Protein AF-A0A1I2SUJ3-F1 (afdb_monomer_lite)

Radius of gyration: 27.23 Å; chains: 1; bounding box: 58×32×88 Å

Secondary structure (DSSP, 8-state):
-HHHHHHHHHHHHHHHHHHHHHHHHHHHHHHHHHHHHHHHHHHH-TT-HHHHHHHHHHHHHHHHHHHHHHHHHS--HHHHHHHHHHHHHHHHHHS---HHHHHHHHHHHHHHHHHHHHHHHHHHHHHHHHHHHHHHHHHHHHHHHHHHHHHH--

Foldseek 3Di:
DVVVVVVVVVVVVVVVLVVVLVVLVVVLVVLVVVLVVLVVVVVVDPPCPPSVLVSVLSVLVSVLSVLVSVCSVPPDPVSVVVSVVSVLVSVVVNDPDDPVVSVVVVVVVVVVVVVVVVVVVVVVVVVVVVVVVVVVVVVVVVVVVVVVVVVVVD

Structure (mmCIF, N/CA/C/O backbone):
data_AF-A0A1I2SUJ3-F1
#
_entry.id   AF-A0A1I2SUJ3-F1
#
loop_
_atom_site.group_PDB
_atom_site.id
_atom_site.type_symbol
_atom_site.label_atom_id
_atom_site.label_alt_id
_atom_site.label_comp_id
_atom_site.label_asym_id
_atom_site.label_entity_id
_atom_site.label_seq_id
_atom_site.pdbx_PDB_ins_code
_atom_site.Cartn_x
_atom_site.Cartn_y
_atom_site.Cartn_z
_atom_site.occupancy
_atom_site.B_iso_or_equiv
_atom_site.auth_seq_id
_atom_site.auth_comp_id
_atom_site.auth_asym_id
_atom_site.auth_atom_id
_atom_site.pdbx_PDB_model_num
ATOM 1 N N . MET A 1 1 ? -32.051 0.489 14.801 1.00 62.62 1 MET A N 1
ATOM 2 C CA . MET A 1 1 ? -31.869 0.676 13.339 1.00 62.62 1 MET A CA 1
ATOM 3 C C . MET A 1 1 ? -30.407 0.911 12.951 1.00 62.62 1 MET A C 1
ATOM 5 O O . MET A 1 1 ? -29.940 0.208 12.068 1.00 62.62 1 MET A O 1
ATOM 9 N N . ARG A 1 2 ? -29.663 1.795 13.641 1.00 71.00 2 ARG A N 1
ATOM 10 C CA . ARG A 1 2 ? -28.217 2.044 13.425 1.00 71.00 2 ARG A CA 1
ATOM 11 C C . ARG A 1 2 ? -27.348 0.776 13.414 1.00 71.00 2 ARG A C 1
ATOM 13 O O . ARG A 1 2 ? -26.594 0.586 12.471 1.00 71.00 2 ARG A O 1
ATOM 20 N N . GLU A 1 3 ? -27.546 -0.120 14.381 1.00 82.88 3 GLU A N 1
ATOM 21 C CA . GLU A 1 3 ? -26.820 -1.401 14.474 1.00 82.88 3 GLU A CA 1
ATOM 22 C C . GLU A 1 3 ? -27.019 -2.299 13.238 1.00 82.88 3 GLU A C 1
ATOM 24 O O . GLU A 1 3 ? -26.088 -2.941 12.767 1.00 82.88 3 GLU A O 1
ATOM 29 N N . LYS A 1 4 ? -28.231 -2.317 12.660 1.00 84.12 4 LYS A N 1
ATOM 30 C CA . LYS A 1 4 ? -28.535 -3.117 11.459 1.00 84.12 4 LYS A CA 1
ATOM 31 C C . LYS A 1 4 ? -27.854 -2.538 10.216 1.00 84.12 4 LYS A C 1
ATOM 33 O O . LYS A 1 4 ? -27.324 -3.292 9.411 1.00 84.12 4 LYS A O 1
ATOM 38 N N . ILE A 1 5 ? -27.838 -1.208 10.094 1.00 88.62 5 ILE A N 1
ATOM 39 C CA . ILE A 1 5 ? -27.168 -0.494 8.997 1.00 88.62 5 ILE A CA 1
ATOM 40 C C . ILE A 1 5 ? -25.655 -0.700 9.079 1.00 88.62 5 ILE A C 1
ATOM 42 O O . ILE A 1 5 ? -25.041 -1.036 8.078 1.00 88.62 5 ILE A O 1
ATOM 46 N N . GLN A 1 6 ? -25.058 -0.571 10.266 1.00 86.56 6 GLN A N 1
ATOM 47 C CA . GLN A 1 6 ? -23.628 -0.822 10.464 1.00 86.56 6 GLN A CA 1
ATOM 48 C C . GLN A 1 6 ? -23.248 -2.259 10.107 1.00 86.56 6 GLN A C 1
ATOM 50 O O . GLN A 1 6 ? -22.239 -2.473 9.445 1.00 86.56 6 GLN A O 1
ATOM 55 N N . LYS A 1 7 ? -24.088 -3.234 10.473 1.00 87.75 7 LYS A N 1
ATOM 56 C CA . LYS A 1 7 ? -23.861 -4.641 10.134 1.00 87.75 7 LYS A CA 1
ATOM 57 C C . LYS A 1 7 ? -23.902 -4.887 8.623 1.00 87.75 7 LYS A C 1
ATOM 59 O O . LYS A 1 7 ? -23.044 -5.586 8.102 1.00 87.75 7 LYS A O 1
ATOM 64 N N . ILE A 1 8 ? -24.859 -4.279 7.921 1.00 90.12 8 ILE A N 1
ATOM 65 C CA . ILE A 1 8 ? -24.969 -4.358 6.455 1.00 90.12 8 ILE A CA 1
ATOM 66 C C . ILE A 1 8 ? -23.782 -3.671 5.776 1.00 90.12 8 ILE A C 1
ATOM 68 O O . ILE A 1 8 ? -23.184 -4.249 4.876 1.00 90.12 8 ILE A O 1
ATOM 72 N N . LEU A 1 9 ? -23.409 -2.470 6.227 1.00 87.62 9 LEU A N 1
ATOM 73 C CA . LEU A 1 9 ? -22.259 -1.742 5.690 1.00 87.62 9 LEU A CA 1
ATOM 74 C C . LEU A 1 9 ? -20.961 -2.526 5.867 1.00 87.62 9 LEU A C 1
ATOM 76 O O . LEU A 1 9 ? -20.149 -2.540 4.954 1.00 87.62 9 LEU A O 1
ATOM 80 N N . TYR A 1 10 ? -20.788 -3.202 7.003 1.00 87.00 10 TYR A N 1
ATOM 81 C CA . TYR A 1 10 ? -19.612 -4.029 7.249 1.00 87.00 10 TYR A CA 1
ATOM 82 C C . TYR A 1 10 ? -19.544 -5.223 6.289 1.00 87.00 10 TYR A C 1
ATOM 84 O O . TYR A 1 10 ? -18.506 -5.463 5.692 1.00 87.00 10 TYR A O 1
ATOM 92 N N . ILE A 1 11 ? -20.666 -5.916 6.073 1.00 88.88 11 ILE A N 1
ATOM 93 C CA . ILE A 1 11 ? -20.748 -7.044 5.131 1.00 88.88 11 ILE A CA 1
ATOM 94 C C . ILE A 1 11 ? -20.464 -6.590 3.693 1.00 88.88 11 ILE A C 1
ATOM 96 O O . ILE A 1 11 ? -19.762 -7.273 2.955 1.00 88.88 11 ILE A O 1
ATOM 100 N N . ILE A 1 12 ? -21.003 -5.437 3.287 1.00 89.81 12 ILE A N 1
ATOM 101 C CA . ILE A 1 12 ? -20.763 -4.884 1.948 1.00 89.81 12 ILE A CA 1
ATOM 102 C C . ILE A 1 12 ? -19.306 -4.440 1.804 1.00 89.81 12 ILE A C 1
ATOM 104 O O . ILE A 1 12 ? -18.705 -4.698 0.769 1.00 89.81 12 ILE A O 1
ATOM 108 N N . ALA A 1 13 ? -18.734 -3.790 2.819 1.00 84.56 13 ALA A N 1
ATOM 109 C CA . ALA A 1 13 ? -17.338 -3.366 2.802 1.00 84.56 13 ALA A CA 1
ATOM 110 C C . ALA A 1 13 ? -16.387 -4.563 2.658 1.00 84.56 13 ALA A C 1
ATOM 112 O O . ALA A 1 13 ? -15.508 -4.528 1.806 1.00 84.56 13 ALA A O 1
ATOM 113 N N . ASP A 1 14 ? -16.630 -5.634 3.413 1.00 84.94 14 ASP A N 1
ATOM 114 C CA . ASP A 1 14 ? -15.847 -6.874 3.362 1.00 84.94 14 ASP A CA 1
ATOM 115 C C . ASP A 1 14 ? -15.972 -7.571 1.990 1.00 84.94 14 ASP A C 1
ATOM 117 O O . ASP A 1 14 ? -14.989 -7.991 1.380 1.00 84.94 14 ASP A O 1
ATOM 121 N N . ALA A 1 15 ? -17.183 -7.601 1.420 1.00 88.06 15 ALA A N 1
ATOM 122 C CA . ALA A 1 15 ? -17.397 -8.112 0.067 1.00 88.06 15 ALA A CA 1
ATOM 123 C C . ALA A 1 15 ? -16.684 -7.264 -1.005 1.00 88.06 15 ALA A C 1
ATOM 125 O O . ALA A 1 15 ? -16.106 -7.814 -1.943 1.00 88.06 15 ALA A O 1
ATOM 126 N N . LEU A 1 16 ? -16.709 -5.934 -0.875 1.00 87.12 16 LEU A N 1
ATOM 127 C CA . LEU A 1 16 ? -16.009 -5.021 -1.781 1.00 87.12 16 LEU A CA 1
ATOM 128 C C . LEU A 1 16 ? -14.487 -5.168 -1.671 1.00 87.12 16 LEU A C 1
ATOM 130 O O . LEU A 1 16 ? -13.815 -5.147 -2.699 1.00 87.12 16 LEU A O 1
ATOM 134 N N . GLU A 1 17 ? -13.950 -5.358 -0.465 1.00 87.25 17 GLU A N 1
ATOM 135 C CA . GLU A 1 17 ? -12.526 -5.624 -0.228 1.00 87.25 17 GLU A CA 1
ATOM 136 C C . GLU A 1 17 ? -12.075 -6.880 -0.981 1.00 87.25 17 GLU A C 1
ATOM 138 O O . GLU A 1 17 ? -11.118 -6.825 -1.757 1.00 87.25 17 GLU A O 1
ATOM 143 N N . LEU A 1 18 ? -12.831 -7.977 -0.857 1.00 87.88 18 LEU A N 1
ATOM 144 C CA . LEU A 1 18 ? -12.544 -9.225 -1.563 1.00 87.88 18 LEU A CA 1
ATOM 145 C C . LEU A 1 18 ? -12.632 -9.068 -3.089 1.00 87.88 18 LEU A C 1
ATOM 147 O O . LEU A 1 18 ? -11.738 -9.518 -3.807 1.00 87.88 18 LEU A O 1
ATOM 151 N N . ILE A 1 19 ? -13.689 -8.424 -3.598 1.00 91.50 19 ILE A N 1
ATOM 152 C CA . ILE A 1 19 ? -13.871 -8.200 -5.042 1.00 91.50 19 ILE A CA 1
ATOM 153 C C . ILE A 1 19 ? -12.709 -7.380 -5.602 1.00 91.50 19 ILE A C 1
ATOM 155 O O . ILE A 1 19 ? -12.120 -7.750 -6.619 1.00 91.50 19 ILE A O 1
ATOM 159 N N . MET A 1 20 ? -12.348 -6.287 -4.932 1.00 90.00 20 MET A N 1
ATOM 160 C CA . MET A 1 20 ? -11.248 -5.434 -5.366 1.00 90.00 20 MET A CA 1
ATOM 161 C C . MET A 1 20 ? -9.905 -6.163 -5.307 1.00 90.00 20 MET A C 1
ATOM 163 O O . MET A 1 20 ? -9.115 -6.032 -6.239 1.00 90.00 20 MET A O 1
ATOM 167 N N . ALA A 1 21 ? -9.662 -6.981 -4.279 1.00 88.81 21 ALA A N 1
ATOM 168 C CA . ALA A 1 21 ? -8.451 -7.790 -4.195 1.00 88.81 21 ALA A CA 1
ATOM 169 C C . ALA A 1 21 ? -8.335 -8.765 -5.381 1.00 88.81 21 ALA A C 1
ATOM 171 O O . ALA A 1 21 ? -7.271 -8.877 -5.988 1.00 88.81 21 ALA A O 1
ATOM 172 N N . VAL A 1 22 ? -9.435 -9.418 -5.772 1.00 91.75 22 VAL A N 1
ATOM 173 C CA . VAL A 1 22 ? -9.463 -10.307 -6.946 1.00 91.75 22 VAL A CA 1
ATOM 174 C C . VAL A 1 22 ? -9.201 -9.534 -8.241 1.00 91.75 22 VAL A C 1
ATOM 176 O O . VAL A 1 22 ? -8.400 -9.976 -9.064 1.00 91.75 22 VAL A O 1
ATOM 179 N N . LEU A 1 23 ? -9.828 -8.368 -8.424 1.00 92.62 23 LEU A N 1
ATOM 180 C CA . LEU A 1 23 ? -9.618 -7.532 -9.611 1.00 92.62 23 LEU A CA 1
ATOM 181 C C . LEU A 1 23 ? -8.163 -7.066 -9.734 1.00 92.62 23 LEU A C 1
ATOM 183 O O . LEU A 1 23 ? -7.569 -7.170 -10.808 1.00 92.62 23 LEU A O 1
ATOM 187 N N . VAL A 1 24 ? -7.572 -6.599 -8.633 1.00 90.69 24 VAL A N 1
ATOM 188 C CA . VAL A 1 24 ? -6.164 -6.188 -8.585 1.00 90.69 24 VAL A CA 1
ATOM 189 C C . VAL A 1 24 ? -5.246 -7.379 -8.864 1.00 90.69 24 VAL A C 1
ATOM 191 O O . VAL A 1 24 ? -4.310 -7.246 -9.649 1.00 90.69 24 VAL A O 1
ATOM 194 N N . ALA A 1 25 ? -5.533 -8.558 -8.303 1.00 92.38 25 ALA A N 1
ATOM 195 C CA . ALA A 1 25 ? -4.760 -9.772 -8.561 1.00 92.38 25 ALA A CA 1
ATOM 196 C C . ALA A 1 25 ? -4.767 -10.165 -10.047 1.00 92.38 25 ALA A C 1
ATOM 198 O O . ALA A 1 25 ? -3.710 -10.451 -10.611 1.00 92.38 25 ALA A O 1
ATOM 199 N N . ILE A 1 26 ? -5.928 -10.120 -10.708 1.00 95.31 26 ILE A N 1
ATOM 200 C CA . ILE A 1 26 ? -6.027 -10.363 -12.155 1.00 95.31 26 ILE A CA 1
ATOM 201 C C . ILE A 1 26 ? -5.220 -9.312 -12.929 1.00 95.31 26 ILE A C 1
ATOM 203 O O . ILE A 1 26 ? -4.453 -9.668 -13.823 1.00 95.31 26 ILE A O 1
ATOM 207 N N . GLY A 1 27 ? -5.337 -8.033 -12.560 1.00 93.12 27 GLY A N 1
ATOM 208 C CA . GLY A 1 27 ? -4.571 -6.946 -13.175 1.00 93.12 27 GLY A CA 1
ATOM 209 C C . GLY A 1 27 ? -3.057 -7.144 -13.064 1.00 93.12 27 GLY A C 1
ATOM 210 O O . GLY A 1 27 ? -2.342 -6.945 -14.044 1.00 93.12 27 GLY A O 1
ATOM 211 N N . ILE A 1 28 ? -2.569 -7.612 -11.912 1.00 93.81 28 ILE A N 1
ATOM 212 C CA . ILE A 1 28 ? -1.154 -7.947 -11.698 1.00 93.81 28 ILE A CA 1
ATOM 213 C C . ILE A 1 28 ? -0.718 -9.083 -12.621 1.00 93.81 28 ILE A C 1
ATOM 215 O O . ILE A 1 28 ? 0.328 -8.974 -13.255 1.00 93.81 28 ILE A O 1
ATOM 219 N N . ILE A 1 29 ? -1.510 -10.154 -12.732 1.00 94.94 29 ILE A N 1
ATOM 220 C CA . ILE A 1 29 ? -1.187 -11.290 -13.610 1.00 94.94 29 ILE A CA 1
ATOM 221 C C . ILE A 1 29 ? -1.072 -10.822 -15.065 1.00 94.94 29 ILE A C 1
ATOM 223 O O . ILE A 1 29 ? -0.090 -11.134 -15.737 1.00 94.94 29 ILE A O 1
ATOM 227 N N . VAL A 1 30 ? -2.033 -10.022 -15.535 1.00 94.69 30 VAL A N 1
ATOM 228 C CA . VAL A 1 30 ? -2.012 -9.457 -16.893 1.00 94.69 30 VAL A CA 1
ATOM 229 C C . VAL A 1 30 ? -0.792 -8.555 -17.097 1.00 94.69 30 VAL A C 1
ATOM 231 O O . VAL A 1 30 ? -0.109 -8.678 -18.114 1.00 94.69 30 VAL A O 1
ATOM 234 N N . ALA A 1 31 ? -0.476 -7.691 -16.130 1.00 91.56 31 ALA A N 1
ATOM 235 C CA . ALA A 1 31 ? 0.683 -6.804 -16.201 1.00 91.56 31 ALA A CA 1
ATOM 236 C C . ALA A 1 31 ? 2.007 -7.584 -16.253 1.00 91.56 31 ALA A C 1
ATOM 238 O O . ALA A 1 31 ? 2.877 -7.260 -17.061 1.00 91.56 31 ALA A O 1
ATOM 239 N N . ILE A 1 32 ? 2.142 -8.652 -15.458 1.00 92.50 32 ILE A N 1
ATOM 240 C CA . ILE A 1 32 ? 3.306 -9.548 -15.499 1.00 92.50 32 ILE A CA 1
ATOM 241 C C . ILE A 1 32 ? 3.449 -10.165 -16.890 1.00 92.50 32 ILE A C 1
ATOM 243 O O . ILE A 1 32 ? 4.536 -10.118 -17.463 1.00 92.50 32 ILE A O 1
ATOM 247 N N . CYS A 1 33 ? 2.365 -10.690 -17.469 1.00 93.06 33 CYS A N 1
ATOM 248 C CA . CYS A 1 33 ? 2.395 -11.245 -18.823 1.00 93.06 33 CYS A CA 1
ATOM 249 C C . CYS A 1 33 ? 2.787 -10.200 -19.884 1.00 93.06 33 CYS A C 1
ATOM 251 O O . CYS A 1 33 ? 3.499 -10.539 -20.827 1.00 93.06 33 CYS A O 1
ATOM 253 N N . ALA A 1 34 ? 2.367 -8.941 -19.725 1.00 89.69 34 ALA A N 1
ATOM 254 C CA . ALA A 1 34 ? 2.670 -7.855 -20.659 1.00 89.69 34 ALA A CA 1
ATOM 255 C C . ALA A 1 34 ? 4.135 -7.373 -20.609 1.00 89.69 34 ALA A C 1
ATOM 257 O O . ALA A 1 34 ? 4.649 -6.882 -21.615 1.00 89.69 34 ALA A O 1
ATOM 258 N N . VAL A 1 35 ? 4.820 -7.538 -19.471 1.00 89.94 35 VAL A N 1
ATOM 259 C CA . VAL A 1 35 ? 6.239 -7.164 -19.302 1.00 89.94 35 VAL A CA 1
ATOM 260 C C . VAL A 1 35 ? 7.191 -8.133 -20.002 1.00 89.94 35 VAL A C 1
ATOM 262 O O . VAL A 1 35 ? 8.213 -7.712 -20.539 1.00 89.94 35 VAL A O 1
ATOM 265 N N . VAL A 1 36 ? 6.868 -9.430 -20.022 1.00 87.75 36 VAL A N 1
ATOM 266 C CA . VAL A 1 36 ? 7.738 -10.486 -20.576 1.00 87.75 36 VAL A CA 1
ATOM 267 C C . VAL A 1 36 ? 8.272 -10.182 -21.987 1.00 87.75 36 VAL A C 1
ATOM 269 O O . VAL A 1 36 ? 9.488 -10.279 -22.167 1.00 87.75 36 VAL A O 1
ATOM 272 N N . PRO A 1 37 ? 7.447 -9.815 -22.991 1.00 86.19 37 PRO A N 1
ATOM 273 C CA . PRO A 1 37 ? 7.957 -9.535 -24.335 1.00 86.19 37 PRO A CA 1
ATOM 274 C C . PRO A 1 37 ? 8.912 -8.334 -24.373 1.00 86.19 37 PRO A C 1
ATOM 276 O O . PRO A 1 37 ? 9.947 -8.409 -25.030 1.00 86.19 37 PRO A O 1
ATOM 279 N N . GLN A 1 38 ? 8.631 -7.278 -23.607 1.00 83.81 38 GLN A N 1
ATOM 280 C CA . GLN A 1 38 ? 9.462 -6.070 -23.562 1.00 83.81 38 GLN A CA 1
ATOM 281 C C . GLN A 1 38 ? 10.836 -6.354 -22.947 1.00 83.81 38 GLN A C 1
ATOM 283 O O . GLN A 1 38 ? 11.856 -5.899 -23.456 1.00 83.81 38 GLN A O 1
ATOM 288 N N . CYS A 1 39 ? 10.895 -7.195 -21.910 1.00 81.69 39 CYS A N 1
ATOM 289 C CA . CYS A 1 39 ? 12.167 -7.654 -21.351 1.00 81.69 39 CYS A CA 1
ATOM 290 C C . CYS A 1 39 ? 13.027 -8.392 -22.389 1.00 81.69 39 CYS A C 1
ATOM 292 O O . CYS A 1 39 ? 14.246 -8.234 -22.400 1.00 81.69 39 CYS A O 1
ATOM 294 N N . ILE A 1 40 ? 12.407 -9.195 -23.260 1.00 83.12 40 ILE A N 1
ATOM 295 C CA . ILE A 1 40 ? 13.109 -9.949 -24.310 1.00 83.12 40 ILE A CA 1
ATOM 296 C C . ILE A 1 40 ? 13.638 -9.009 -25.401 1.00 83.12 40 ILE A C 1
ATOM 298 O O . ILE A 1 40 ? 14.727 -9.242 -25.926 1.00 83.12 40 ILE A O 1
ATOM 302 N N . GLU A 1 41 ? 12.883 -7.966 -25.748 1.00 81.94 41 GLU A N 1
ATOM 303 C CA . GLU A 1 41 ? 13.288 -6.950 -26.728 1.00 81.94 41 GLU A CA 1
ATOM 304 C C . GLU A 1 41 ? 14.499 -6.151 -26.237 1.00 81.94 41 GLU A C 1
ATOM 306 O O . GLU A 1 41 ? 15.513 -6.096 -26.935 1.00 81.94 41 GLU A O 1
ATOM 311 N N . VAL A 1 42 ? 14.460 -5.659 -24.995 1.00 79.50 42 VAL A N 1
ATOM 312 C CA . VAL A 1 42 ? 15.585 -4.931 -24.385 1.00 79.50 42 VAL A CA 1
ATOM 313 C C . VAL A 1 42 ? 16.843 -5.793 -24.295 1.00 79.50 42 VAL A C 1
ATOM 315 O O . VAL A 1 42 ? 17.942 -5.321 -24.564 1.00 79.50 42 VAL A O 1
ATOM 318 N N . TRP A 1 43 ? 16.712 -7.086 -23.989 1.00 76.50 43 TRP A N 1
ATOM 319 C CA . TRP A 1 43 ? 17.867 -7.989 -23.916 1.00 76.50 43 TRP A CA 1
ATOM 320 C C . TRP A 1 43 ? 18.560 -8.211 -25.269 1.00 76.50 43 TRP A C 1
ATOM 322 O O . TRP A 1 43 ? 19.748 -8.537 -25.317 1.00 76.50 43 TRP A O 1
ATOM 332 N N . LYS A 1 44 ? 17.827 -8.049 -26.377 1.00 77.69 44 LYS A N 1
ATOM 333 C CA . LYS A 1 44 ? 18.365 -8.189 -27.738 1.00 77.69 44 LYS A CA 1
ATOM 334 C C . LYS A 1 44 ? 19.067 -6.922 -28.228 1.00 77.69 44 LYS A C 1
ATOM 336 O O . LYS A 1 44 ? 19.922 -7.023 -29.109 1.00 77.69 44 LYS A O 1
ATOM 341 N N . GLN A 1 45 ? 18.742 -5.758 -27.670 1.00 72.69 45 GLN A N 1
ATOM 342 C CA . GLN A 1 45 ? 19.240 -4.464 -28.129 1.00 72.69 45 GLN A CA 1
ATOM 343 C C . GLN A 1 45 ? 20.268 -3.897 -27.136 1.00 72.69 45 GLN A C 1
ATOM 345 O O . GLN A 1 45 ? 19.934 -3.459 -26.044 1.00 72.69 45 GLN A O 1
ATOM 350 N N . LYS A 1 46 ? 21.559 -3.934 -27.503 1.00 58.75 46 LYS A N 1
ATOM 351 C CA . LYS A 1 46 ? 22.681 -3.614 -26.592 1.00 58.75 46 LYS A CA 1
ATOM 352 C C . LYS A 1 46 ? 22.864 -2.125 -26.246 1.00 58.75 46 LYS A C 1
ATOM 354 O O . LYS A 1 46 ? 23.582 -1.847 -25.294 1.00 58.75 46 LYS A O 1
ATOM 359 N N . ASP A 1 47 ? 22.225 -1.200 -26.967 1.00 59.16 47 ASP A N 1
ATOM 360 C CA . ASP A 1 47 ? 22.445 0.258 -26.852 1.00 59.16 47 ASP A CA 1
ATOM 361 C C . ASP A 1 47 ? 21.159 1.043 -26.528 1.00 59.16 47 ASP A C 1
ATOM 363 O O . ASP A 1 47 ? 20.851 2.056 -27.153 1.00 59.16 47 ASP A O 1
ATOM 367 N N . ALA A 1 48 ? 20.372 0.577 -25.556 1.00 60.28 48 ALA A N 1
ATOM 368 C CA . ALA A 1 48 ? 19.082 1.190 -25.246 1.00 60.28 48 ALA A CA 1
ATOM 369 C C . ALA A 1 48 ? 18.892 1.495 -23.754 1.00 60.28 48 ALA A C 1
ATOM 371 O O . ALA A 1 48 ? 18.066 0.902 -23.063 1.00 60.28 48 ALA A O 1
ATOM 372 N N . THR A 1 49 ? 19.641 2.475 -23.240 1.00 65.94 49 THR A N 1
ATOM 373 C CA . THR A 1 49 ? 19.457 2.998 -21.873 1.00 65.94 49 THR A CA 1
ATOM 374 C C . THR A 1 49 ? 18.023 3.492 -21.635 1.00 65.94 49 THR A C 1
ATOM 376 O O . THR A 1 49 ? 17.494 3.334 -20.540 1.00 65.94 49 THR A O 1
ATOM 379 N N . GLN A 1 50 ? 17.377 4.047 -22.667 1.00 66.25 50 GLN A N 1
ATOM 380 C CA . GLN A 1 50 ? 15.981 4.498 -22.612 1.00 66.25 50 GLN A CA 1
ATOM 381 C C . GLN A 1 50 ? 14.997 3.324 -22.481 1.00 66.25 50 GLN A C 1
ATOM 383 O O . GLN A 1 50 ? 14.079 3.385 -21.664 1.00 66.25 50 GLN A O 1
ATOM 388 N N . ASP A 1 51 ? 15.234 2.214 -23.186 1.00 77.12 51 ASP A N 1
ATOM 389 C CA . ASP A 1 51 ? 14.339 1.052 -23.127 1.00 77.12 51 ASP A CA 1
ATOM 390 C C . ASP A 1 51 ? 14.459 0.314 -21.780 1.00 77.12 51 ASP A C 1
ATOM 392 O O . ASP A 1 51 ? 13.473 -0.205 -21.255 1.00 77.12 51 ASP A O 1
ATOM 396 N N . ILE A 1 52 ? 15.648 0.331 -21.163 1.00 80.94 52 ILE A N 1
ATOM 397 C CA . ILE A 1 52 ? 15.864 -0.202 -19.807 1.00 80.94 52 ILE A CA 1
ATOM 398 C C . ILE A 1 52 ? 15.070 0.592 -18.766 1.00 80.94 52 ILE A C 1
ATOM 400 O O . ILE A 1 52 ? 14.450 -0.021 -17.894 1.00 80.94 52 ILE A O 1
ATOM 404 N N . ILE A 1 53 ? 15.072 1.931 -18.845 1.00 83.00 53 ILE A N 1
ATOM 405 C CA . ILE A 1 53 ? 14.277 2.763 -17.929 1.00 83.00 53 ILE A CA 1
ATOM 406 C C . ILE A 1 53 ? 12.802 2.410 -18.085 1.00 83.00 53 ILE A C 1
ATOM 408 O O . ILE A 1 53 ? 12.154 2.149 -17.078 1.00 83.00 53 ILE A O 1
ATOM 412 N N . HIS A 1 54 ? 12.300 2.287 -19.316 1.00 83.50 54 HIS A N 1
ATOM 413 C CA . HIS A 1 54 ? 10.888 1.997 -19.560 1.00 83.50 54 HIS A CA 1
ATOM 414 C C . HIS A 1 54 ? 10.445 0.628 -19.006 1.00 83.50 54 HIS A C 1
ATOM 416 O O . HIS A 1 54 ? 9.417 0.517 -18.328 1.00 83.50 54 HIS A O 1
ATOM 422 N N . VAL A 1 55 ? 11.269 -0.412 -19.191 1.00 84.44 55 VAL A N 1
ATOM 423 C CA . VAL A 1 55 ? 11.045 -1.727 -18.563 1.00 84.44 55 VAL A CA 1
ATOM 424 C C . VAL A 1 55 ? 11.071 -1.621 -17.037 1.00 84.44 55 VAL A C 1
ATOM 426 O O . VAL A 1 55 ? 10.227 -2.217 -16.361 1.00 84.44 55 VAL A O 1
ATOM 429 N N . LEU A 1 56 ? 11.992 -0.834 -16.475 1.00 86.94 56 LEU A N 1
ATOM 430 C CA . LEU A 1 56 ? 12.093 -0.619 -15.034 1.00 86.94 56 LEU A CA 1
ATOM 431 C C . LEU A 1 56 ? 10.842 0.081 -14.468 1.00 86.94 56 LEU A C 1
ATOM 433 O O . LEU A 1 56 ? 10.357 -0.307 -13.401 1.00 86.94 56 LEU A O 1
ATOM 437 N N . GLU A 1 57 ? 10.249 1.039 -15.189 1.00 86.44 57 GLU A N 1
ATOM 438 C CA . GLU A 1 57 ? 8.975 1.652 -14.785 1.00 86.44 57 GLU A CA 1
ATOM 439 C C . GLU A 1 57 ? 7.850 0.618 -14.729 1.00 86.44 57 GLU A C 1
ATOM 441 O O . GLU A 1 57 ? 7.033 0.630 -13.799 1.00 86.44 57 GLU A O 1
ATOM 446 N N . MET A 1 58 ? 7.789 -0.277 -15.716 1.00 88.50 58 MET A N 1
ATOM 447 C CA . MET A 1 58 ? 6.743 -1.290 -15.796 1.00 88.50 58 MET A CA 1
ATOM 448 C C . MET A 1 58 ? 6.888 -2.326 -14.679 1.00 88.50 58 MET A C 1
ATOM 450 O O . MET A 1 58 ? 5.912 -2.636 -13.994 1.00 88.50 58 MET A O 1
ATOM 454 N N . VAL A 1 59 ? 8.116 -2.775 -14.409 1.00 89.25 59 VAL A N 1
ATOM 455 C CA . VAL A 1 59 ? 8.422 -3.681 -13.294 1.00 89.25 59 VAL A CA 1
ATOM 456 C C . VAL A 1 59 ? 8.056 -3.038 -11.960 1.00 89.25 59 VAL A C 1
ATOM 458 O O . VAL A 1 59 ? 7.320 -3.634 -11.175 1.00 89.25 59 VAL A O 1
ATOM 461 N N . PHE A 1 60 ? 8.480 -1.800 -11.699 1.00 88.38 60 PHE A N 1
ATOM 462 C CA . PHE A 1 60 ? 8.129 -1.142 -10.445 1.00 88.38 60 PHE A CA 1
ATOM 463 C C . PHE A 1 60 ? 6.618 -0.866 -10.303 1.00 88.38 60 PHE A C 1
ATOM 465 O O . PHE A 1 60 ? 6.113 -0.847 -9.179 1.00 88.38 60 PHE A O 1
ATOM 472 N N . SER A 1 61 ? 5.872 -0.701 -11.407 1.00 88.25 61 SER A N 1
ATOM 473 C CA . SER A 1 61 ? 4.396 -0.648 -11.366 1.00 88.25 61 SER A CA 1
ATOM 474 C C . SER A 1 61 ? 3.804 -1.929 -10.801 1.00 88.25 61 SER A C 1
ATOM 476 O O . SER A 1 61 ? 2.915 -1.877 -9.952 1.00 88.25 61 SER A O 1
ATOM 478 N N . ILE A 1 62 ? 4.316 -3.074 -11.250 1.00 91.62 62 ILE A N 1
ATOM 479 C CA . ILE A 1 62 ? 3.872 -4.389 -10.790 1.00 91.62 62 ILE A CA 1
ATOM 480 C C . ILE A 1 62 ? 4.206 -4.573 -9.314 1.00 91.62 62 ILE A C 1
ATOM 482 O O . ILE A 1 62 ? 3.347 -5.019 -8.557 1.00 91.62 62 ILE A O 1
ATOM 486 N N . VAL A 1 63 ? 5.412 -4.196 -8.877 1.00 89.19 63 VAL A N 1
ATOM 487 C CA . VAL A 1 63 ? 5.788 -4.347 -7.464 1.00 89.19 63 VAL A CA 1
ATOM 488 C C . VAL A 1 63 ? 4.887 -3.497 -6.560 1.00 89.19 63 VAL A C 1
ATOM 490 O O . VAL A 1 63 ? 4.414 -3.998 -5.544 1.00 89.19 63 VAL A O 1
ATOM 493 N N . ILE A 1 64 ? 4.548 -2.263 -6.956 1.00 88.62 64 ILE A N 1
ATOM 494 C CA . ILE A 1 64 ? 3.573 -1.448 -6.208 1.00 88.62 64 ILE A CA 1
ATOM 495 C C . ILE A 1 64 ? 2.212 -2.131 -6.163 1.00 88.62 64 ILE A C 1
ATOM 497 O O . ILE A 1 64 ? 1.587 -2.157 -5.109 1.00 88.62 64 ILE A O 1
ATOM 501 N N . ALA A 1 65 ? 1.740 -2.675 -7.286 1.00 88.62 65 ALA A N 1
ATOM 502 C CA . ALA A 1 65 ? 0.448 -3.345 -7.334 1.00 88.62 65 ALA A CA 1
ATOM 503 C C . ALA A 1 65 ? 0.416 -4.584 -6.422 1.00 88.62 65 ALA A C 1
ATOM 505 O O . ALA A 1 65 ? -0.582 -4.812 -5.741 1.00 88.62 65 ALA A O 1
ATOM 506 N N . ILE A 1 66 ? 1.514 -5.343 -6.342 1.00 90.31 66 ILE A N 1
ATOM 507 C CA . ILE A 1 66 ? 1.657 -6.486 -5.429 1.00 90.31 66 ILE A CA 1
ATOM 508 C C . ILE A 1 66 ? 1.633 -6.035 -3.963 1.00 90.31 66 ILE A C 1
ATOM 510 O O . ILE A 1 66 ? 0.912 -6.627 -3.158 1.00 90.31 66 ILE A O 1
ATOM 514 N N . GLU A 1 67 ? 2.384 -4.992 -3.603 1.00 87.75 67 GLU A N 1
ATOM 515 C CA . GLU A 1 67 ? 2.367 -4.455 -2.235 1.00 87.75 67 GLU A CA 1
ATOM 516 C C . GLU A 1 67 ? 0.994 -3.880 -1.872 1.00 87.75 67 GLU A C 1
ATOM 518 O O . GLU A 1 67 ? 0.460 -4.148 -0.795 1.00 87.75 67 GLU A O 1
ATOM 523 N N . PHE A 1 68 ? 0.349 -3.193 -2.814 1.00 83.62 68 PHE A N 1
ATOM 524 C CA . PHE A 1 68 ? -1.019 -2.717 -2.664 1.00 83.62 68 PHE A CA 1
ATOM 525 C C . PHE A 1 68 ? -2.009 -3.872 -2.460 1.00 83.62 68 PHE A C 1
ATOM 527 O O . PHE A 1 68 ? -2.823 -3.813 -1.544 1.00 83.62 68 PHE A O 1
ATOM 534 N N . LEU A 1 69 ? -1.911 -4.960 -3.233 1.00 86.69 69 LEU A N 1
ATOM 535 C CA . LEU A 1 69 ? -2.733 -6.159 -3.040 1.00 86.69 69 LEU A CA 1
ATOM 536 C C . LEU A 1 69 ? -2.526 -6.764 -1.642 1.00 86.69 69 LEU A C 1
ATOM 538 O O . LEU A 1 69 ? -3.492 -7.132 -0.976 1.00 86.69 69 LEU A O 1
ATOM 542 N N . LYS A 1 70 ? -1.279 -6.832 -1.164 1.00 82.31 70 LYS A N 1
ATOM 543 C CA . LYS A 1 70 ? -0.954 -7.320 0.187 1.00 82.31 70 LYS A CA 1
ATOM 544 C C . LYS A 1 70 ? -1.548 -6.415 1.271 1.00 82.31 70 LYS A C 1
ATOM 546 O O . LYS A 1 70 ? -2.057 -6.914 2.275 1.00 82.31 70 LYS A O 1
ATOM 551 N N . MET A 1 71 ? -1.543 -5.103 1.038 1.00 82.56 71 MET A N 1
ATOM 552 C CA . MET A 1 71 ? -2.188 -4.114 1.898 1.00 82.56 71 MET A CA 1
ATOM 553 C C . MET A 1 71 ? -3.720 -4.242 1.884 1.00 82.56 71 MET A C 1
ATOM 555 O O . MET A 1 71 ? -4.339 -4.080 2.931 1.00 82.56 71 MET A O 1
ATOM 559 N N . MET A 1 72 ? -4.328 -4.575 0.741 1.00 77.69 72 MET A N 1
ATOM 560 C CA . MET A 1 72 ? -5.772 -4.814 0.630 1.00 77.69 72 MET A CA 1
ATOM 561 C C . MET A 1 72 ? -6.218 -6.110 1.303 1.00 77.69 72 MET A C 1
ATOM 563 O O . MET A 1 72 ? -7.320 -6.159 1.816 1.00 77.69 72 MET A O 1
ATOM 567 N N . LEU A 1 73 ? -5.386 -7.153 1.305 1.00 77.88 73 LEU A N 1
ATOM 568 C CA . LEU A 1 73 ? -5.729 -8.447 1.911 1.00 77.88 73 LEU A CA 1
ATOM 569 C C . LEU A 1 73 ? -5.562 -8.465 3.438 1.00 77.88 73 LEU A C 1
ATOM 571 O O . LEU A 1 73 ? -6.149 -9.308 4.117 1.00 77.88 73 LEU A O 1
ATOM 575 N N . ARG A 1 74 ? -4.705 -7.593 3.984 1.00 74.69 74 ARG A N 1
ATOM 576 C CA . ARG A 1 74 ? -4.509 -7.400 5.429 1.00 74.69 74 ARG A CA 1
ATOM 577 C C . ARG A 1 74 ? -4.254 -5.921 5.724 1.00 74.69 74 ARG A C 1
ATOM 579 O O . ARG A 1 74 ? -3.093 -5.527 5.915 1.00 74.69 74 ARG A O 1
ATOM 586 N N . PRO A 1 75 ? -5.315 -5.102 5.788 1.00 67.38 75 PRO A N 1
ATOM 587 C CA . PRO A 1 75 ? -5.169 -3.692 6.108 1.00 67.38 75 PRO A CA 1
ATOM 588 C C . PRO A 1 75 ? -4.622 -3.533 7.534 1.00 67.38 75 PRO A C 1
ATOM 590 O O . PRO A 1 75 ? -5.250 -3.917 8.522 1.00 67.38 75 PRO A O 1
ATOM 593 N N . GLY A 1 76 ? -3.418 -2.972 7.652 1.00 72.38 76 GLY A N 1
ATOM 594 C CA . GLY A 1 76 ? -2.728 -2.735 8.916 1.00 72.38 76 GLY A CA 1
ATOM 595 C C . GLY A 1 76 ? -1.820 -1.512 8.822 1.00 72.38 76 GLY A C 1
ATOM 596 O O . GLY A 1 76 ? -1.257 -1.220 7.775 1.00 72.38 76 GLY A O 1
ATOM 597 N N . MET A 1 77 ? -1.642 -0.778 9.925 1.00 65.38 77 MET A N 1
ATOM 598 C CA . MET A 1 77 ? -0.827 0.450 9.899 1.00 65.38 77 MET A CA 1
ATOM 599 C C . MET A 1 77 ? 0.620 0.212 9.453 1.00 65.38 77 MET A C 1
ATOM 601 O O . MET A 1 77 ? 1.198 1.056 8.778 1.00 65.38 77 MET A O 1
ATOM 605 N N . SER A 1 78 ? 1.200 -0.927 9.840 1.00 71.31 78 SER A N 1
ATOM 606 C CA . SER A 1 78 ? 2.572 -1.279 9.467 1.00 71.31 78 SER A CA 1
ATOM 607 C C . SER A 1 78 ? 2.693 -1.543 7.965 1.00 71.31 78 SER A C 1
ATOM 609 O O . SER A 1 78 ? 3.630 -1.060 7.341 1.00 71.31 78 SER A O 1
ATOM 611 N N . THR A 1 79 ? 1.721 -2.253 7.379 1.00 72.62 79 THR A N 1
ATOM 612 C CA . THR A 1 79 ? 1.714 -2.606 5.953 1.00 72.62 79 THR A CA 1
ATOM 613 C C . THR A 1 79 ? 1.428 -1.394 5.065 1.00 72.62 79 THR A C 1
ATOM 615 O O . THR A 1 79 ? 2.013 -1.274 3.990 1.00 72.62 79 THR A O 1
ATOM 618 N N . THR A 1 80 ? 0.604 -0.444 5.521 1.00 75.75 80 THR A N 1
ATOM 619 C CA . THR A 1 80 ? 0.329 0.800 4.782 1.00 75.75 80 THR A CA 1
ATOM 620 C C . THR A 1 80 ? 1.547 1.720 4.689 1.00 75.75 80 THR A C 1
ATOM 622 O O . THR A 1 80 ? 1.838 2.228 3.609 1.00 75.75 80 THR A O 1
ATOM 625 N N . VAL A 1 81 ? 2.282 1.930 5.787 1.00 75.94 81 VAL A N 1
ATOM 626 C CA . VAL A 1 81 ? 3.468 2.809 5.782 1.00 75.94 81 VAL A CA 1
ATOM 627 C C . VAL A 1 81 ? 4.601 2.213 4.939 1.00 75.94 81 VAL A C 1
ATOM 629 O O . VAL A 1 81 ? 5.217 2.935 4.161 1.00 75.94 81 VAL A O 1
ATOM 632 N N . GLU A 1 82 ? 4.836 0.901 5.034 1.00 75.12 82 GLU A N 1
ATOM 633 C CA . GLU A 1 82 ? 5.838 0.185 4.227 1.00 75.12 82 GLU A CA 1
ATOM 634 C C . GLU A 1 82 ? 5.550 0.304 2.722 1.00 75.12 82 GLU A C 1
ATOM 636 O O . GLU A 1 82 ? 6.422 0.690 1.941 1.00 75.12 82 GLU A O 1
ATOM 641 N N . THR A 1 83 ? 4.290 0.081 2.335 1.00 78.69 83 THR A N 1
ATOM 642 C CA . THR A 1 83 ? 3.840 0.210 0.940 1.00 78.69 83 THR A CA 1
ATOM 643 C C . THR A 1 83 ? 3.997 1.643 0.430 1.00 78.69 83 THR A C 1
ATOM 645 O O . THR A 1 83 ? 4.364 1.862 -0.725 1.00 78.69 83 THR A O 1
ATOM 648 N N . LEU A 1 84 ? 3.751 2.641 1.282 1.00 79.94 84 LEU A N 1
ATOM 649 C CA . LEU A 1 84 ? 3.857 4.037 0.882 1.00 79.94 84 LEU A CA 1
ATOM 650 C C . LEU A 1 84 ? 5.306 4.507 0.710 1.00 79.94 84 LEU A C 1
ATOM 652 O O . LEU A 1 84 ? 5.591 5.257 -0.222 1.00 79.94 84 LEU A O 1
ATOM 656 N N . ILE A 1 85 ? 6.227 4.046 1.559 1.00 82.00 85 ILE A N 1
ATOM 657 C CA . ILE A 1 85 ? 7.662 4.312 1.381 1.00 82.00 85 ILE A CA 1
ATOM 658 C C . ILE A 1 85 ? 8.126 3.725 0.043 1.00 82.00 85 ILE A C 1
ATOM 660 O O . ILE A 1 85 ? 8.747 4.432 -0.748 1.00 82.00 85 ILE A O 1
ATOM 664 N N . PHE A 1 86 ? 7.743 2.479 -0.253 1.00 79.88 86 PHE A N 1
ATOM 665 C CA . PHE A 1 86 ? 8.051 1.823 -1.524 1.00 79.88 86 PHE A CA 1
ATOM 666 C C . PHE A 1 86 ? 7.483 2.581 -2.744 1.00 79.88 86 PHE A C 1
ATOM 668 O O . PHE A 1 86 ? 8.174 2.756 -3.751 1.00 79.88 86 PHE A O 1
ATOM 675 N N . LEU A 1 87 ? 6.252 3.096 -2.638 1.00 82.19 87 LEU A N 1
ATOM 676 C CA . LEU A 1 87 ? 5.605 3.913 -3.673 1.00 82.19 87 LEU A CA 1
ATOM 677 C C . LEU A 1 87 ? 6.388 5.200 -3.975 1.00 82.19 87 LEU A C 1
ATOM 679 O O . LEU A 1 87 ? 6.649 5.504 -5.141 1.00 82.19 87 LEU A O 1
ATOM 683 N N . ILE A 1 88 ? 6.760 5.949 -2.933 1.00 79.06 88 ILE A N 1
ATOM 684 C CA . ILE A 1 88 ? 7.495 7.214 -3.072 1.00 79.06 88 ILE A CA 1
ATOM 685 C C . ILE A 1 88 ? 8.881 6.951 -3.668 1.00 79.06 88 ILE A C 1
ATOM 687 O O . ILE A 1 88 ? 9.296 7.655 -4.588 1.00 79.06 88 ILE A O 1
ATOM 691 N N . SER A 1 89 ? 9.574 5.907 -3.196 1.00 81.06 89 SER A N 1
ATOM 692 C CA . SER A 1 89 ? 10.900 5.545 -3.701 1.00 81.06 89 SER A CA 1
ATOM 693 C C . SER A 1 89 ? 10.900 5.292 -5.207 1.00 81.06 89 SER A C 1
ATOM 695 O O . SER A 1 89 ? 11.786 5.781 -5.899 1.00 81.06 89 SER A O 1
ATOM 697 N N . ARG A 1 90 ? 9.891 4.593 -5.744 1.00 78.31 90 ARG A N 1
ATOM 698 C CA . ARG A 1 90 ? 9.778 4.400 -7.195 1.00 78.31 90 ARG A CA 1
ATOM 699 C C . ARG A 1 90 ? 9.570 5.719 -7.935 1.00 78.31 90 ARG A C 1
ATOM 701 O O . ARG A 1 90 ? 10.225 5.933 -8.952 1.00 78.31 90 ARG A O 1
ATOM 708 N N . HIS A 1 91 ? 8.630 6.553 -7.479 1.00 70.88 91 HIS A N 1
ATOM 709 C CA . HIS A 1 91 ? 8.290 7.803 -8.171 1.00 70.88 91 HIS A CA 1
ATOM 710 C C . HIS A 1 91 ? 9.525 8.693 -8.350 1.00 70.88 91 HIS A C 1
ATOM 712 O O . HIS A 1 91 ? 9.695 9.282 -9.408 1.00 70.88 91 HIS A O 1
ATOM 718 N N . MET A 1 92 ? 10.418 8.687 -7.359 1.00 70.81 92 MET A N 1
ATOM 719 C CA . MET A 1 92 ? 11.659 9.461 -7.351 1.00 70.81 92 MET A CA 1
ATOM 720 C C . MET A 1 92 ? 12.783 8.875 -8.233 1.00 70.81 92 MET A C 1
ATOM 722 O O . MET A 1 92 ? 13.699 9.596 -8.603 1.00 70.81 92 MET A O 1
ATOM 726 N N . ILE A 1 93 ? 12.760 7.572 -8.544 1.00 69.06 93 ILE A N 1
ATOM 727 C CA . ILE A 1 93 ? 13.793 6.904 -9.371 1.00 69.06 93 ILE A CA 1
ATOM 728 C C . ILE A 1 93 ? 13.435 6.946 -10.860 1.00 69.06 93 ILE A C 1
ATOM 730 O O . ILE A 1 93 ? 14.313 6.968 -11.716 1.00 69.06 93 ILE A O 1
ATOM 734 N N . VAL A 1 94 ? 12.141 6.879 -11.162 1.00 65.69 94 VAL A N 1
ATOM 735 C CA . VAL A 1 94 ? 11.629 6.669 -12.519 1.00 65.69 94 VAL A CA 1
ATOM 736 C C . VAL A 1 94 ? 11.394 7.983 -13.268 1.00 65.69 94 VAL A C 1
ATOM 738 O O . VAL A 1 94 ? 11.509 8.023 -14.488 1.00 65.69 94 VAL A O 1
ATOM 741 N N . LYS A 1 95 ? 11.070 9.063 -12.557 1.00 63.66 95 LYS A N 1
ATOM 742 C CA . LYS A 1 95 ? 10.795 10.366 -13.161 1.00 63.66 95 LYS A CA 1
ATOM 743 C C . LYS A 1 95 ? 11.964 11.317 -12.956 1.00 63.66 95 LYS A C 1
ATOM 745 O O . LYS A 1 95 ? 12.427 11.494 -11.835 1.00 63.66 95 LYS A O 1
ATOM 750 N N . ASP A 1 96 ? 12.310 12.042 -14.014 1.00 59.25 96 ASP A N 1
ATOM 751 C CA . ASP A 1 96 ? 13.074 13.286 -13.918 1.00 59.25 96 ASP A CA 1
ATOM 752 C C . ASP A 1 96 ? 12.158 14.409 -13.391 1.00 59.25 96 ASP A C 1
ATOM 754 O O . ASP A 1 96 ? 11.847 15.380 -14.082 1.00 59.25 96 ASP A O 1
ATOM 758 N N . THR A 1 97 ? 11.626 14.245 -12.181 1.00 61.47 97 THR A N 1
ATOM 759 C CA . THR A 1 97 ? 10.882 15.299 -11.492 1.00 61.47 97 THR A CA 1
ATOM 760 C C . THR A 1 97 ? 11.851 16.298 -10.88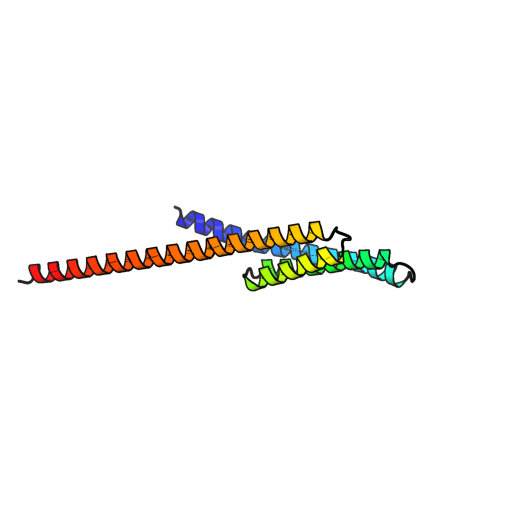9 1.00 61.47 97 THR A C 1
ATOM 762 O O . THR A 1 97 ? 12.922 15.960 -10.382 1.00 61.47 97 THR A O 1
ATOM 765 N N . THR A 1 98 ? 11.477 17.576 -10.937 1.00 70.94 98 THR A N 1
ATOM 766 C CA . THR A 1 98 ? 12.260 18.612 -10.265 1.00 70.94 98 THR A CA 1
ATOM 767 C C . THR A 1 98 ? 12.274 18.286 -8.766 1.00 70.94 98 THR A C 1
ATOM 769 O O . THR A 1 98 ? 11.196 18.063 -8.210 1.00 70.94 98 THR A O 1
ATOM 772 N N . PRO A 1 99 ? 13.426 18.312 -8.068 1.00 70.62 99 PRO A N 1
ATOM 773 C CA . PRO A 1 99 ? 13.522 17.927 -6.651 1.00 70.62 99 PRO A CA 1
ATOM 774 C C . PRO A 1 99 ? 12.514 18.624 -5.718 1.00 70.62 99 PRO A C 1
ATOM 776 O O . PRO A 1 99 ? 12.171 18.122 -4.649 1.00 70.62 99 PRO A O 1
ATOM 779 N N . THR A 1 100 ? 12.021 19.795 -6.121 1.00 74.19 100 THR A N 1
ATOM 780 C CA . THR A 1 100 ? 10.991 20.566 -5.420 1.00 74.19 100 THR A CA 1
ATOM 781 C C . THR A 1 100 ? 9.601 19.931 -5.470 1.00 74.19 100 THR A C 1
ATOM 783 O O . THR A 1 100 ? 8.867 20.018 -4.487 1.00 74.19 100 THR A O 1
ATOM 786 N N . GLU A 1 101 ? 9.220 19.303 -6.584 1.00 77.38 101 GLU A N 1
ATOM 787 C CA . GLU A 1 101 ? 7.907 18.661 -6.737 1.00 77.38 101 GLU A CA 1
ATOM 788 C C . GLU A 1 101 ? 7.815 17.390 -5.891 1.00 77.38 101 GL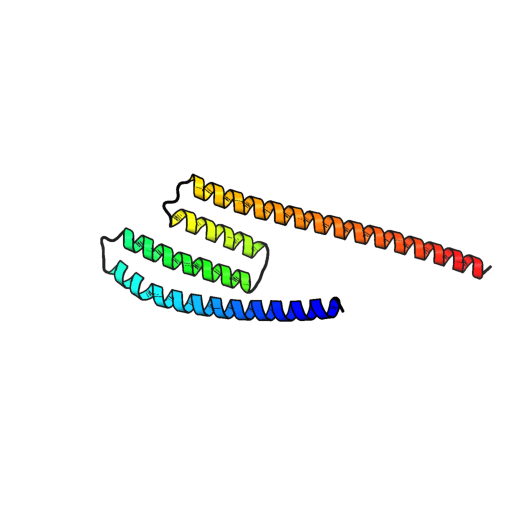U A C 1
ATOM 790 O O . GLU A 1 101 ? 6.824 17.186 -5.183 1.00 77.38 101 GLU A O 1
ATOM 795 N N . ASP A 1 102 ? 8.881 16.588 -5.877 1.00 77.50 102 ASP A N 1
ATOM 796 C CA . ASP A 1 102 ? 8.947 15.392 -5.038 1.00 77.50 102 ASP A CA 1
ATOM 797 C C . ASP A 1 102 ? 8.889 15.752 -3.551 1.00 77.50 102 ASP A C 1
ATOM 799 O O . ASP A 1 102 ? 8.125 15.139 -2.800 1.00 77.50 102 ASP A O 1
ATOM 803 N N . LEU A 1 103 ? 9.605 16.807 -3.138 1.00 78.06 103 LEU A N 1
ATOM 804 C CA . LEU A 1 103 ? 9.579 17.307 -1.763 1.00 78.06 103 LEU A CA 1
ATOM 805 C C . LEU A 1 103 ? 8.170 17.744 -1.335 1.00 78.06 103 LEU A C 1
ATOM 807 O O . LEU A 1 103 ? 7.725 17.407 -0.237 1.00 78.06 103 LEU A O 1
ATOM 811 N N . LEU A 1 104 ? 7.449 18.461 -2.200 1.00 83.56 104 LEU A N 1
ATOM 812 C CA . LEU A 1 104 ? 6.065 18.872 -1.950 1.00 83.56 104 LEU A CA 1
ATOM 813 C C . LEU A 1 104 ? 5.126 17.668 -1.809 1.00 83.56 104 LEU A C 1
ATOM 815 O O . LEU A 1 104 ? 4.270 17.667 -0.920 1.00 83.56 104 LEU A O 1
ATOM 819 N N . SER A 1 105 ? 5.307 16.628 -2.628 1.00 79.12 105 SER A N 1
ATOM 820 C CA . SER A 1 105 ? 4.503 15.404 -2.524 1.00 79.12 105 SER A CA 1
ATOM 821 C C . SER A 1 105 ? 4.754 14.675 -1.196 1.00 79.12 105 SER A C 1
ATOM 823 O O . SER A 1 105 ? 3.801 14.310 -0.501 1.00 79.12 105 SER A O 1
ATOM 825 N N . VAL A 1 106 ? 6.021 14.563 -0.778 1.00 81.81 106 VAL A N 1
ATOM 826 C CA . VAL A 1 106 ? 6.411 13.916 0.483 1.00 81.81 106 VAL A CA 1
ATOM 827 C C . VAL A 1 106 ? 5.882 14.701 1.681 1.00 81.81 106 VAL A C 1
ATOM 829 O O . VAL A 1 106 ? 5.320 14.110 2.601 1.00 81.81 106 VAL A O 1
ATOM 832 N N . ILE A 1 107 ? 5.988 16.033 1.666 1.00 86.06 107 ILE A N 1
ATOM 833 C CA . ILE A 1 107 ? 5.440 16.892 2.727 1.00 86.06 107 ILE A CA 1
ATOM 834 C C . ILE A 1 107 ? 3.918 16.741 2.823 1.00 86.06 107 ILE A C 1
ATOM 836 O O . ILE A 1 107 ? 3.383 16.656 3.929 1.00 86.06 107 ILE A O 1
ATOM 840 N N . SER A 1 108 ? 3.220 16.667 1.689 1.00 84.75 108 SER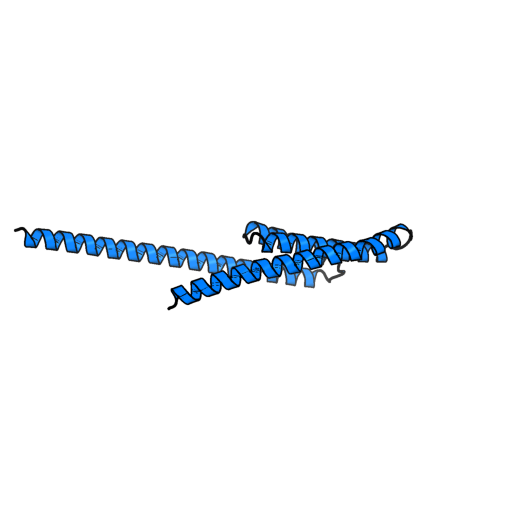 A N 1
ATOM 841 C CA . SER A 1 108 ? 1.765 16.487 1.659 1.00 84.75 108 SER A CA 1
ATOM 842 C C . SER A 1 108 ? 1.345 15.158 2.295 1.00 84.75 108 SER A C 1
ATOM 844 O O . SER A 1 108 ? 0.467 15.118 3.160 1.00 84.75 108 SER A O 1
ATOM 846 N N . ILE A 1 109 ? 2.047 14.077 1.956 1.00 83.00 109 ILE A N 1
ATOM 847 C CA . ILE A 1 109 ? 1.839 12.755 2.553 1.00 83.00 109 ILE A CA 1
ATOM 848 C C . ILE A 1 109 ? 2.136 12.771 4.063 1.00 83.00 109 ILE A C 1
ATOM 850 O O . ILE A 1 109 ? 1.345 12.261 4.858 1.00 83.00 109 ILE A O 1
ATOM 854 N N . CYS A 1 110 ? 3.234 13.403 4.483 1.00 83.75 110 CYS A N 1
ATOM 855 C CA . CYS A 1 110 ? 3.577 13.567 5.897 1.00 83.75 110 CYS A CA 1
ATOM 856 C C . CYS A 1 110 ? 2.499 14.339 6.674 1.00 83.75 110 CYS A C 1
ATOM 858 O O . CYS A 1 110 ? 2.163 13.963 7.799 1.00 83.75 110 CYS A O 1
ATOM 860 N N . LEU A 1 111 ? 1.923 15.390 6.082 1.00 88.06 111 LEU A N 1
ATOM 861 C CA . LEU A 1 111 ? 0.824 16.148 6.683 1.00 88.06 111 LEU A CA 1
ATOM 862 C C . LEU A 1 111 ? -0.443 15.302 6.824 1.00 88.06 111 LEU A C 1
ATOM 864 O O . LEU A 1 111 ? -1.075 15.338 7.880 1.00 88.06 111 LEU A O 1
ATOM 868 N N . LEU A 1 112 ? -0.796 14.507 5.809 1.00 84.25 112 LEU A N 1
ATOM 869 C CA . LEU A 1 112 ? -1.930 13.581 5.885 1.00 84.25 112 LEU A CA 1
ATOM 870 C C . LEU A 1 112 ? -1.765 12.584 7.038 1.00 84.25 112 LEU A C 1
ATOM 872 O O . LEU A 1 112 ? -2.689 12.421 7.837 1.00 84.25 112 LEU A O 1
ATOM 876 N N . PHE A 1 113 ? -0.577 11.997 7.200 1.00 80.31 113 PHE A N 1
ATOM 877 C CA . PHE A 1 113 ? -0.303 11.124 8.344 1.00 80.31 113 PHE A CA 1
ATOM 878 C C . PHE A 1 113 ? -0.341 11.851 9.682 1.00 80.31 113 PHE A C 1
ATOM 880 O O . PHE A 1 113 ? -0.858 11.304 10.655 1.00 80.31 113 PHE A O 1
ATOM 887 N N . ALA A 1 114 ? 0.183 13.075 9.762 1.00 83.88 114 ALA A N 1
ATOM 888 C CA . ALA A 1 114 ? 0.134 13.864 10.990 1.00 83.88 114 ALA A CA 1
ATOM 889 C C . ALA A 1 114 ? -1.316 14.165 11.405 1.00 83.88 114 ALA A C 1
ATOM 891 O O . ALA A 1 114 ? -1.662 14.067 12.586 1.00 83.88 114 ALA A O 1
ATOM 892 N N . LEU A 1 115 ? -2.180 14.475 10.435 1.00 86.75 115 LEU A N 1
ATOM 893 C CA . LEU A 1 115 ? -3.610 14.676 10.657 1.00 86.75 115 LEU A CA 1
ATOM 894 C C . LEU A 1 115 ? -4.299 13.386 11.098 1.00 86.75 115 LEU A C 1
ATOM 896 O O . LEU A 1 115 ? -5.047 13.401 12.077 1.00 86.75 115 LEU A O 1
ATOM 900 N N . GLU A 1 116 ? -4.021 12.266 10.431 1.00 82.88 116 GLU A N 1
ATOM 901 C CA . GLU A 1 116 ? -4.576 10.966 10.807 1.00 82.88 116 GLU A CA 1
ATOM 902 C C . GLU A 1 116 ? -4.143 10.563 12.226 1.00 82.88 116 GLU A C 1
ATOM 904 O O . GLU A 1 116 ? -4.966 10.138 13.044 1.00 82.88 116 GLU A O 1
ATOM 909 N N . TYR A 1 117 ? -2.867 10.765 12.559 1.00 82.19 117 TYR A N 1
ATOM 910 C CA . TYR A 1 117 ? -2.327 10.525 13.892 1.00 82.19 117 TYR A CA 1
ATOM 911 C C . TYR A 1 117 ? -3.012 11.407 14.940 1.00 82.19 117 TYR A C 1
ATOM 913 O O . TYR A 1 117 ? -3.466 10.909 15.974 1.00 82.19 117 TYR A O 1
ATOM 921 N N . CYS A 1 118 ? -3.159 12.703 14.659 1.00 85.69 118 CYS A N 1
ATOM 922 C CA . CYS A 1 118 ? -3.821 13.646 15.554 1.00 85.69 118 CYS A CA 1
ATOM 923 C C . CYS A 1 118 ? -5.290 13.263 15.798 1.00 85.69 118 CYS A C 1
ATOM 925 O O . CYS A 1 118 ? -5.735 13.20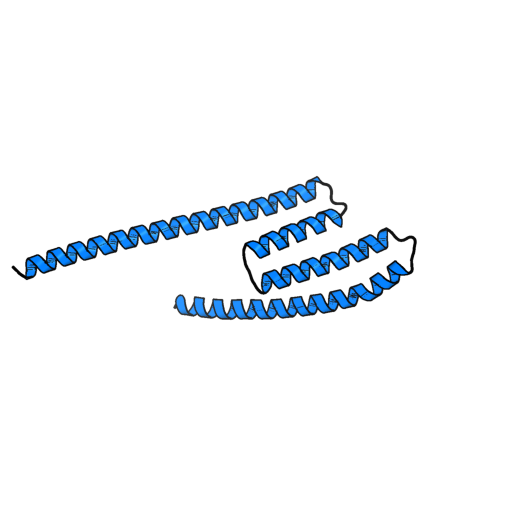2 16.948 1.00 85.69 118 CYS A O 1
ATOM 927 N N . LEU A 1 119 ? -6.029 12.916 14.738 1.00 87.00 119 LEU A N 1
ATOM 928 C CA . LEU A 1 119 ? -7.417 12.457 14.833 1.00 87.00 119 LEU A CA 1
ATOM 929 C C . LEU A 1 119 ? -7.537 11.170 15.648 1.00 87.00 119 LEU A C 1
ATOM 931 O O . LEU A 1 119 ? -8.414 11.060 16.507 1.00 87.00 119 LEU A O 1
ATOM 935 N N . ARG A 1 120 ? -6.636 10.211 15.433 1.00 81.19 120 ARG A N 1
ATOM 936 C CA . ARG A 1 120 ? -6.622 8.938 16.157 1.00 81.19 120 ARG A CA 1
ATOM 937 C C . ARG A 1 120 ? -6.333 9.129 17.644 1.00 81.19 120 ARG A C 1
ATOM 939 O O . ARG A 1 120 ? -7.056 8.591 18.483 1.00 81.19 120 ARG A O 1
ATOM 946 N N . VAL A 1 121 ? -5.320 9.926 17.985 1.00 87.12 121 VAL A N 1
ATOM 947 C CA . VAL A 1 121 ? -4.982 10.264 19.377 1.00 87.12 121 VAL A CA 1
ATOM 948 C C . VAL A 1 121 ? -6.128 11.033 20.038 1.00 87.12 121 VAL A C 1
ATOM 950 O O . VAL A 1 121 ? -6.504 10.730 21.173 1.00 87.12 121 VAL A O 1
ATOM 953 N N . GLY A 1 122 ? -6.746 11.976 19.324 1.00 85.25 122 GLY A N 1
ATOM 954 C CA . GLY A 1 122 ? -7.932 12.701 19.780 1.00 85.25 122 GLY A CA 1
ATOM 955 C C . GLY A 1 122 ? -9.115 11.773 20.076 1.00 85.25 122 GLY A C 1
ATOM 956 O O . GLY A 1 122 ? -9.698 11.840 21.163 1.00 85.25 122 GLY A O 1
ATOM 957 N N . ALA A 1 123 ? -9.430 10.856 19.159 1.00 81.38 123 ALA A N 1
ATOM 958 C CA . ALA A 1 123 ? -10.503 9.876 19.315 1.00 81.38 123 ALA A CA 1
ATOM 959 C C . ALA A 1 123 ? -10.254 8.924 20.499 1.00 81.38 123 ALA A C 1
ATOM 961 O O . ALA A 1 123 ? -11.166 8.670 21.292 1.00 81.38 123 ALA A O 1
ATOM 962 N N . LEU A 1 124 ? -9.013 8.456 20.678 1.00 83.12 124 LEU A N 1
ATOM 963 C CA . LEU A 1 124 ? -8.616 7.626 21.820 1.00 83.12 124 LEU A CA 1
ATOM 964 C C . LEU A 1 124 ? -8.752 8.378 23.148 1.00 83.12 124 LEU A C 1
ATOM 966 O O . LEU A 1 124 ? -9.328 7.854 24.106 1.00 83.12 124 LEU A O 1
ATOM 970 N N . ASN A 1 125 ? -8.282 9.626 23.203 1.00 85.44 125 ASN A N 1
ATOM 971 C CA . ASN A 1 125 ? -8.396 10.476 24.388 1.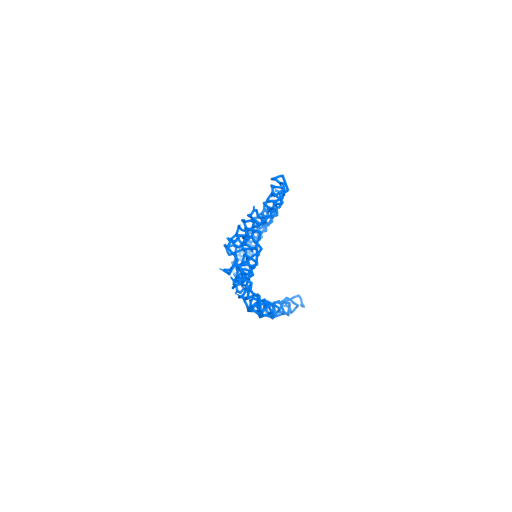00 85.44 125 ASN A CA 1
ATOM 972 C C . ASN A 1 125 ? -9.862 10.742 24.756 1.00 85.44 125 ASN A C 1
ATOM 974 O O . ASN A 1 125 ? -10.230 10.714 25.936 1.00 85.44 125 ASN A O 1
ATOM 978 N N . PHE A 1 126 ? -10.723 10.940 23.757 1.00 84.31 126 PHE A N 1
ATOM 979 C CA . PHE A 1 126 ? -12.157 11.109 23.960 1.00 84.31 126 PHE A CA 1
ATOM 980 C C . PHE A 1 126 ? -12.828 9.825 24.472 1.00 84.31 126 PHE A C 1
ATOM 982 O O . PHE A 1 126 ? -13.568 9.863 25.461 1.00 84.31 126 PHE A O 1
ATOM 989 N N . ALA A 1 127 ? -12.520 8.672 23.870 1.00 85.00 127 ALA A N 1
ATOM 990 C CA . ALA A 1 127 ? -13.041 7.375 24.299 1.00 85.00 127 ALA A CA 1
ATOM 991 C C . ALA A 1 127 ? -12.631 7.041 25.746 1.00 85.00 127 ALA A C 1
ATOM 993 O O . ALA A 1 127 ? -13.460 6.596 26.548 1.00 85.00 127 ALA A O 1
ATOM 994 N N . LYS A 1 128 ? -11.377 7.335 26.117 1.00 85.12 128 LYS A N 1
ATOM 995 C CA . LYS A 1 128 ? -10.855 7.148 27.480 1.00 85.12 128 LYS A CA 1
ATOM 996 C C . LYS A 1 128 ? -11.598 8.019 28.499 1.00 85.12 128 LYS A C 1
ATOM 998 O O . LYS A 1 128 ? -11.988 7.524 29.557 1.00 85.12 128 LYS A O 1
ATOM 1003 N N . ARG A 1 129 ? -11.870 9.289 28.166 1.00 84.62 129 ARG A N 1
ATOM 1004 C CA . ARG A 1 129 ? -12.669 10.197 29.015 1.00 84.62 129 ARG A CA 1
ATOM 1005 C C . ARG A 1 129 ? -14.104 9.706 29.205 1.00 84.62 129 ARG A C 1
ATOM 1007 O O . ARG A 1 129 ? -14.634 9.814 30.310 1.00 84.62 129 ARG A O 1
ATOM 1014 N N . LYS A 1 130 ? -14.731 9.154 28.160 1.00 84.62 130 LYS A N 1
ATOM 1015 C CA . LYS A 1 130 ? -16.111 8.650 28.229 1.00 84.62 130 LYS A CA 1
ATOM 1016 C C . LYS A 1 130 ? -16.232 7.455 29.182 1.00 84.62 130 LYS A C 1
ATOM 1018 O O . LYS A 1 130 ? -17.077 7.487 30.072 1.00 84.62 130 LYS A O 1
ATOM 1023 N N . ARG A 1 131 ? -15.300 6.496 29.099 1.00 81.19 131 ARG A N 1
ATOM 1024 C CA . ARG A 1 131 ? -15.223 5.361 30.039 1.00 81.19 131 ARG A CA 1
ATOM 1025 C C . ARG A 1 131 ? -15.013 5.804 31.489 1.00 81.19 131 ARG A C 1
ATOM 1027 O O . ARG A 1 131 ? -15.621 5.242 32.392 1.00 81.19 131 ARG A O 1
ATOM 1034 N N . HIS A 1 132 ? -14.180 6.821 31.729 1.00 83.38 132 HIS A N 1
ATOM 1035 C CA . HIS A 1 132 ? -13.951 7.328 33.088 1.00 83.38 132 HIS A CA 1
ATOM 1036 C C . HIS A 1 132 ? -15.204 7.996 33.679 1.00 83.38 132 HIS A C 1
ATOM 1038 O O . HIS A 1 132 ? -15.490 7.837 34.864 1.00 83.38 132 HIS A O 1
ATOM 1044 N N . LYS A 1 133 ? -15.983 8.706 32.850 1.00 82.50 133 LYS A N 1
ATOM 1045 C CA . LYS A 1 133 ? -17.268 9.298 33.257 1.00 82.50 133 LYS A CA 1
ATOM 1046 C C . LYS A 1 133 ? -18.341 8.242 33.536 1.00 82.50 133 LYS A C 1
ATOM 1048 O O . LYS A 1 133 ? -19.102 8.411 34.483 1.00 82.50 133 LYS A O 1
ATOM 1053 N N . GLU A 1 134 ? -18.405 7.178 32.737 1.00 85.50 134 GLU A N 1
ATOM 1054 C CA . GLU A 1 134 ? -19.340 6.064 32.956 1.00 85.50 134 GLU A CA 1
ATOM 1055 C C . GLU A 1 134 ? -19.021 5.318 34.257 1.00 85.50 134 GLU A C 1
ATOM 1057 O O . GLU A 1 134 ? -19.908 5.203 35.098 1.00 85.50 134 GLU A O 1
ATOM 1062 N N . LYS A 1 135 ? -17.747 4.972 34.503 1.00 83.94 135 LYS A N 1
ATOM 1063 C CA . LYS A 1 135 ? -17.317 4.353 35.771 1.00 83.94 135 LYS A CA 1
ATOM 1064 C C . LYS A 1 135 ? -17.660 5.202 36.999 1.00 83.94 135 LYS A C 1
ATOM 1066 O O . LYS A 1 135 ? -18.107 4.666 38.005 1.00 83.94 135 LYS A O 1
ATOM 1071 N N . HIS A 1 136 ? -17.482 6.524 36.929 1.00 82.06 136 HIS A N 1
ATOM 1072 C CA . HIS A 1 136 ? -17.850 7.417 38.037 1.00 82.06 136 HIS A CA 1
ATOM 1073 C C . HIS A 1 136 ? -19.364 7.475 38.282 1.00 82.06 136 HIS A C 1
ATOM 1075 O O . HIS A 1 136 ? -19.792 7.564 39.430 1.00 82.06 136 HIS A O 1
ATOM 1081 N N . LYS A 1 137 ? -20.177 7.432 37.217 1.00 83.81 137 LYS A N 1
ATOM 1082 C CA . LYS A 1 137 ? -21.643 7.401 37.329 1.00 83.81 137 LYS A CA 1
ATOM 1083 C C . LYS A 1 137 ? -22.154 6.081 37.899 1.00 83.81 137 LYS A C 1
ATOM 1085 O O . LYS A 1 137 ? -23.116 6.096 38.657 1.00 83.81 137 LYS A O 1
ATOM 1090 N N . GLU A 1 138 ? -21.534 4.971 37.522 1.00 85.12 138 GLU A N 1
ATOM 1091 C CA . GLU A 1 138 ? -21.896 3.632 37.992 1.00 85.12 138 GLU A CA 1
ATOM 1092 C C . GLU A 1 138 ? -21.597 3.486 39.489 1.00 85.12 138 GLU A C 1
ATOM 1094 O O . GLU A 1 138 ? -22.495 3.157 40.259 1.00 85.12 138 GLU A O 1
ATOM 1099 N N . LYS A 1 139 ? -20.408 3.928 39.921 1.00 83.81 139 LYS A N 1
ATOM 1100 C CA . LYS A 1 139 ? -20.017 3.951 41.337 1.00 83.81 139 LYS A CA 1
ATOM 1101 C C . LYS A 1 139 ? -20.959 4.796 42.205 1.00 83.81 139 LYS A C 1
ATOM 1103 O O . LYS A 1 139 ? -21.334 4.389 43.294 1.00 83.81 139 LYS A O 1
ATOM 1108 N N . HIS A 1 140 ? -21.390 5.962 41.710 1.00 82.19 140 HIS A N 1
ATOM 1109 C CA . HIS A 1 140 ? -22.355 6.807 42.426 1.00 82.19 140 HIS A CA 1
ATOM 1110 C C . HIS A 1 140 ? -23.744 6.166 42.555 1.00 82.19 140 HIS A C 1
ATOM 1112 O O . HIS A 1 140 ? -24.430 6.413 43.545 1.00 82.19 140 HIS A O 1
ATOM 1118 N N . LYS A 1 141 ? -24.168 5.368 41.565 1.00 84.69 141 LYS A N 1
ATOM 1119 C CA . LYS A 1 141 ? -25.432 4.622 41.625 1.00 84.69 141 LYS A CA 1
ATOM 1120 C C . LYS A 1 141 ? -25.359 3.457 42.608 1.00 84.69 141 LYS A C 1
ATOM 1122 O O . LYS A 1 141 ? -26.317 3.262 43.343 1.00 84.69 141 LYS A O 1
ATOM 1127 N N . GLU A 1 142 ? -24.247 2.723 42.644 1.00 84.56 142 GLU A N 1
ATOM 1128 C CA . GLU A 1 142 ? -24.034 1.652 43.630 1.00 84.56 142 GLU A CA 1
ATOM 1129 C C . GLU A 1 142 ? -24.098 2.196 45.059 1.00 84.56 142 GLU A C 1
ATOM 1131 O O . GLU A 1 142 ? -24.915 1.725 45.842 1.00 84.56 142 GLU A O 1
ATOM 1136 N N . THR A 1 143 ? -23.358 3.268 45.366 1.00 84.62 143 THR A N 1
ATOM 1137 C CA . THR A 1 143 ? -23.374 3.872 46.710 1.00 84.62 143 THR A CA 1
ATOM 1138 C C . THR A 1 143 ? -24.758 4.402 47.105 1.00 84.62 143 THR A C 1
ATOM 1140 O O . THR A 1 143 ? -25.161 4.276 48.256 1.00 84.62 143 THR A O 1
ATOM 1143 N N . GLN A 1 144 ? -25.529 4.979 46.173 1.00 83.12 144 GLN A N 1
ATOM 1144 C CA . GLN A 1 144 ? -26.903 5.405 46.479 1.00 83.12 144 GLN A CA 1
ATOM 1145 C C . GLN A 1 144 ? -27.852 4.227 46.726 1.00 83.12 144 GLN A C 1
ATOM 1147 O O . GLN A 1 144 ? -28.732 4.327 47.583 1.00 83.12 144 GLN A O 1
ATOM 1152 N N . ASN A 1 145 ? -27.679 3.123 46.000 1.00 83.56 145 ASN A N 1
ATOM 1153 C CA . ASN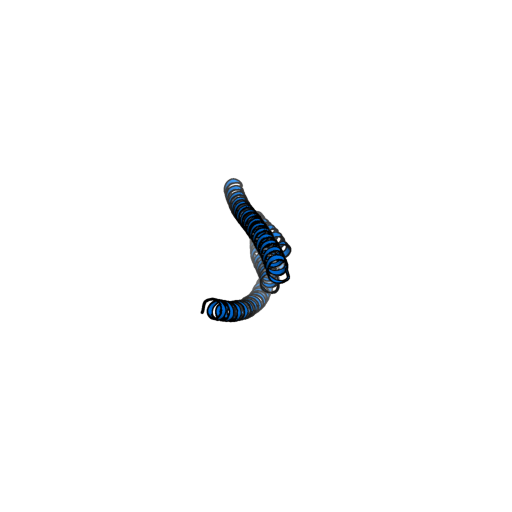 A 1 145 ? -28.486 1.922 46.189 1.00 83.56 145 ASN A CA 1
ATOM 1154 C C . ASN A 1 145 ? -28.158 1.220 47.517 1.00 83.56 145 ASN A C 1
ATOM 1156 O O . ASN A 1 145 ? -29.081 0.771 48.192 1.00 83.56 145 ASN A O 1
ATOM 1160 N N . GLU A 1 146 ? -26.883 1.177 47.918 1.00 84.56 146 GLU A N 1
ATOM 1161 C CA . GLU A 1 146 ? -26.458 0.664 49.230 1.00 84.56 146 GLU A CA 1
ATOM 1162 C C . GLU A 1 146 ? -27.105 1.463 50.370 1.00 84.56 146 GLU A C 1
ATOM 1164 O O . GLU A 1 146 ? -27.786 0.880 51.213 1.00 84.56 146 GLU A O 1
ATOM 1169 N N . ILE A 1 147 ? -27.027 2.799 50.331 1.00 84.69 147 ILE A N 1
ATOM 1170 C CA . ILE A 1 147 ? -27.638 3.672 51.350 1.00 84.69 147 ILE A CA 1
ATOM 1171 C C . ILE A 1 147 ? -29.164 3.487 51.416 1.00 84.69 147 ILE A C 1
ATOM 1173 O O . ILE A 1 147 ? -29.738 3.433 52.503 1.00 84.69 147 ILE A O 1
ATOM 1177 N N . GLN A 1 148 ? -29.851 3.358 50.273 1.00 78.88 148 GLN A N 1
ATOM 1178 C CA . GLN A 1 148 ? -31.292 3.075 50.283 1.00 78.88 148 GLN A CA 1
ATOM 1179 C C . GLN A 1 148 ? -31.631 1.693 50.850 1.00 78.88 148 GLN A C 1
ATOM 1181 O O . GLN A 1 148 ? -32.680 1.537 51.478 1.00 78.88 148 GLN A O 1
ATOM 1186 N N . SER A 1 149 ? -30.778 0.692 50.627 1.00 79.25 149 SER A N 1
ATOM 1187 C CA . SER A 1 149 ? -30.993 -0.649 51.169 1.00 79.25 149 SER A CA 1
ATOM 1188 C C . SER A 1 149 ? -30.833 -0.690 52.691 1.00 79.25 149 SER A C 1
ATOM 1190 O O . SER A 1 149 ? -31.641 -1.337 53.351 1.00 79.25 149 SER A O 1
ATOM 1192 N N . GLU A 1 150 ? -29.883 0.067 53.251 1.00 81.69 150 GLU A N 1
ATOM 1193 C CA . GLU A 1 150 ? -29.700 0.199 54.702 1.00 81.69 150 GLU A CA 1
ATOM 1194 C C . GLU A 1 150 ? -30.892 0.898 55.370 1.00 81.69 150 GLU A C 1
ATOM 1196 O O . GLU A 1 150 ? -31.401 0.409 56.374 1.00 81.69 150 GLU A O 1
ATOM 1201 N N . ILE A 1 151 ? -31.406 1.984 54.777 1.00 81.94 151 ILE A N 1
ATOM 1202 C CA . ILE A 1 151 ? -32.575 2.716 55.304 1.00 81.94 151 ILE A CA 1
ATOM 1203 C C . ILE A 1 151 ? -33.843 1.849 55.312 1.00 81.94 151 ILE A C 1
ATOM 1205 O O . ILE A 1 151 ? -34.714 2.043 56.149 1.00 81.94 151 ILE A O 1
ATOM 1209 N N . LYS A 1 152 ? -33.981 0.905 54.376 1.00 78.44 152 LYS A N 1
ATOM 1210 C CA . LYS A 1 152 ? -35.174 0.049 54.274 1.00 78.44 152 LYS A CA 1
ATOM 1211 C C . LYS A 1 152 ? -35.160 -1.134 55.251 1.00 78.44 152 LYS A C 1
ATOM 1213 O O . LYS A 1 152 ? -36.204 -1.745 55.463 1.00 78.44 152 LYS A O 1
ATOM 1218 N N . ASN A 1 153 ? -33.992 -1.482 55.788 1.00 73.50 153 ASN A N 1
ATOM 1219 C CA . ASN A 1 153 ? -33.792 -2.650 56.649 1.00 73.50 153 ASN A CA 1
ATOM 1220 C C . ASN A 1 153 ? -33.755 -2.306 58.150 1.00 73.50 153 ASN A C 1
ATOM 1222 O O . ASN A 1 153 ? -33.561 -3.208 58.963 1.00 73.50 153 ASN A O 1
ATOM 1226 N N . ASN A 1 154 ? -33.920 -1.027 58.499 1.00 65.69 154 ASN A N 1
ATOM 1227 C CA . ASN A 1 154 ? -33.912 -0.482 59.857 1.00 65.69 154 ASN A CA 1
ATOM 1228 C C . ASN A 1 154 ? -35.227 0.251 60.137 1.00 65.69 154 ASN A C 1
ATOM 1230 O O . ASN A 1 154 ? -35.720 0.157 61.281 1.00 65.69 154 ASN A O 1
#

Sequence (154 aa):
MREKIQKILYIIADALELIMAVLVAIGIIVAICAVVPQCIEVWKQKDATQDIIHVLEMVFSIVIAIEFLKMMLRPGMSTTVETLIFLISRHMIVKDTTPTEDLLSVISICLLFALEYCLRVGALNFAKRKRHKEKHKEKHKETQNEIQSEIKNN

pLDDT: mean 81.9, std 7.92, range [58.75, 95.31]